Protein AF-R1E4P5-F1 (afdb_monomer)

Sequence (167 aa):
MPSLALLAGLSGSAAAYQNVLGGELERCSGAGMALTGFTRIGKCVDRNDDAGSHHVCIDMKSNVGGNFCEVTGQPNWCGSQMPCDGTPADECPVEHWCVCQWAFASYIERAGGCDKIQKVVCEATNMVALKHYREQAAHSPHIKSALQCLEEKCGLEKAAPSIGAVV

Foldseek 3Di:
DDDDDDPPDPCPPPLQQAFQVGHGADFLADAQAAQEDPVSQRAQGDDPPPPLSLQWKFFQVQAAQDGLCVLLVHPPLSAFWAQHNVGRVDTHGHGMYRGRLLSLLSSQVSSPHLVRYTATPRSRGTSVSLVVLLVCLVPDVSSVRSNVSSCVRVVNDDPDDPPDDDD

Nearest PDB structures (foldseek):
  4ioh-assembly1_A-2  TM=6.367E-01  e=1.268E-05  Thermosynechococcus vestitus BP-1

Secondary structure (DSSP, 8-state):
-------------GGGGBBTTSSB---SS-TTSB--STTSSSS----TT-TT---EEEETT--SS--HHHHHT--SGGGSEEEBSS-TTSEEE--EEEE-HHHHHHHHHHHTSGGGSPPB-GGGSBHHHHHHHHHHTTT-HHHHHHHHHHHHHHTPPPPPP------

InterPro domains:
  IPR018714 Protein of unknown function DUF2237 [PF09996] (18-133)

Radius of gyration: 18.01 Å; Cα contacts (8 Å, |Δi|>4): 343; chains: 1; bounding box: 61×24×62 Å

Organism: Emiliania huxleyi (NCBI:txid2903)

Mean predicted aligned error: 7.62 Å

Solvent-accessible surface area (backbone atoms only — not comparable to full-atom values): 9075 Å² total; per-residue (Å²): 136,81,83,82,76,81,79,78,72,86,74,70,58,68,48,35,53,16,8,62,84,72,46,70,46,34,61,43,26,44,82,79,15,13,48,18,22,86,84,58,75,13,31,15,52,66,53,99,83,49,88,57,43,27,17,37,15,33,34,56,76,49,57,70,45,53,48,66,26,66,56,60,70,46,74,73,60,60,80,32,68,38,45,18,31,96,44,68,93,40,75,13,46,43,40,31,38,37,36,31,48,66,56,52,28,46,29,29,63,63,36,71,32,64,86,19,41,46,46,68,42,46,55,15,14,18,26,56,48,56,51,52,24,65,72,41,28,87,81,29,74,59,37,31,52,37,37,52,36,52,30,62,77,57,73,48,81,76,81,73,81,84,84,79,90,87,128

Structure (mmCIF, N/CA/C/O backbone):
data_AF-R1E4P5-F1
#
_entry.id   AF-R1E4P5-F1
#
loop_
_atom_site.group_PDB
_atom_site.id
_atom_site.type_symbol
_atom_site.label_atom_id
_atom_site.label_alt_id
_atom_site.label_comp_id
_atom_site.label_asym_id
_atom_site.label_entity_id
_atom_site.label_seq_id
_atom_site.pdbx_PDB_ins_code
_atom_site.Cartn_x
_atom_site.Cartn_y
_atom_site.Cartn_z
_atom_site.occupancy
_atom_site.B_iso_or_equiv
_atom_site.auth_seq_id
_atom_site.auth_comp_id
_atom_site.auth_asym_id
_atom_site.auth_atom_id
_atom_site.pdbx_PDB_model_num
ATOM 1 N N . MET A 1 1 ? 43.621 1.151 31.449 1.00 47.69 1 MET A N 1
ATOM 2 C CA . MET A 1 1 ? 42.431 1.904 31.004 1.00 47.69 1 MET A CA 1
ATOM 3 C C . MET A 1 1 ? 42.187 1.565 29.538 1.00 47.69 1 MET A C 1
ATOM 5 O O . MET A 1 1 ? 42.901 2.112 28.708 1.00 47.69 1 MET A O 1
ATOM 9 N N . PRO A 1 2 ? 41.295 0.627 29.182 1.00 47.75 2 PRO A N 1
ATOM 10 C CA . PRO A 1 2 ? 40.852 0.500 27.803 1.00 47.75 2 PRO A CA 1
ATOM 11 C C . PRO A 1 2 ? 39.595 1.353 27.604 1.00 47.75 2 PRO A C 1
ATOM 13 O O . PRO A 1 2 ? 38.614 1.221 28.335 1.00 47.75 2 PRO A O 1
ATOM 16 N N . SER A 1 3 ? 39.674 2.270 26.643 1.00 53.84 3 SER A N 1
ATOM 17 C CA . SER A 1 3 ? 38.567 3.104 26.185 1.00 53.84 3 SER A CA 1
ATOM 18 C C . SER A 1 3 ? 37.409 2.241 25.693 1.00 53.84 3 SER A C 1
ATOM 20 O O . SER A 1 3 ? 37.567 1.443 24.770 1.00 53.84 3 SER A O 1
ATOM 22 N N . LEU A 1 4 ? 36.239 2.439 26.296 1.00 52.78 4 LEU A N 1
ATOM 23 C CA . LEU A 1 4 ? 34.975 1.883 25.835 1.00 52.78 4 LEU A CA 1
ATOM 24 C C . LEU A 1 4 ? 34.491 2.741 24.655 1.00 52.78 4 LEU A C 1
ATOM 26 O O . LEU A 1 4 ? 33.991 3.849 24.844 1.00 52.78 4 LEU A O 1
ATOM 30 N N . ALA A 1 5 ? 34.699 2.262 23.430 1.00 57.44 5 ALA A N 1
ATOM 31 C CA . ALA A 1 5 ? 34.107 2.869 22.245 1.00 57.44 5 ALA A CA 1
ATOM 32 C C . ALA A 1 5 ? 32.602 2.563 22.236 1.00 57.44 5 ALA A C 1
ATOM 34 O O . ALA A 1 5 ? 32.188 1.404 22.177 1.00 57.44 5 ALA A O 1
ATOM 35 N N . LEU A 1 6 ? 31.791 3.616 22.327 1.00 53.47 6 LEU A N 1
ATOM 36 C CA . LEU A 1 6 ? 30.338 3.556 22.245 1.00 53.47 6 LEU A CA 1
ATOM 37 C C . LEU A 1 6 ? 29.946 3.233 20.792 1.00 53.47 6 LEU A C 1
ATOM 39 O O . LEU A 1 6 ? 29.937 4.109 19.928 1.00 53.47 6 LEU A O 1
ATOM 43 N N . LEU A 1 7 ? 29.650 1.965 20.506 1.00 55.25 7 LEU A N 1
ATOM 44 C CA . LEU A 1 7 ? 28.987 1.565 19.266 1.00 55.25 7 LEU A CA 1
ATOM 45 C C . LEU A 1 7 ? 27.523 2.012 19.350 1.00 55.25 7 LEU A C 1
ATOM 47 O O . LEU A 1 7 ? 26.669 1.298 19.872 1.00 55.25 7 LEU A O 1
ATOM 51 N N . ALA A 1 8 ? 27.237 3.217 18.859 1.00 53.41 8 ALA A N 1
ATOM 52 C CA . ALA A 1 8 ? 25.876 3.644 18.568 1.00 53.41 8 ALA A CA 1
ATOM 53 C C . ALA A 1 8 ? 25.336 2.762 17.430 1.00 53.41 8 ALA A C 1
ATOM 55 O O . ALA A 1 8 ? 25.660 2.959 16.259 1.00 53.41 8 ALA A O 1
ATOM 56 N N . GLY A 1 9 ? 24.571 1.732 17.793 1.00 47.81 9 GLY A N 1
ATOM 57 C CA . GLY A 1 9 ? 23.896 0.863 16.840 1.00 47.81 9 GLY A CA 1
ATOM 58 C C . GLY A 1 9 ? 22.921 1.668 15.986 1.00 47.81 9 GLY A C 1
ATOM 59 O O . GLY A 1 9 ? 22.037 2.345 16.512 1.00 47.81 9 GLY A O 1
ATOM 60 N N . LEU A 1 10 ? 23.078 1.571 14.665 1.00 50.44 10 LEU A N 1
ATOM 61 C CA . LEU A 1 10 ? 22.105 2.012 13.669 1.00 50.44 10 LEU A CA 1
ATOM 62 C C . LEU A 1 10 ? 20.811 1.206 13.848 1.00 50.44 10 LEU A C 1
ATOM 64 O O . LEU A 1 10 ? 20.590 0.194 13.190 1.00 50.44 10 LEU A O 1
ATOM 68 N N . SER A 1 11 ? 19.959 1.649 14.768 1.00 48.03 11 SER A N 1
ATOM 69 C CA . SER A 1 11 ? 18.600 1.138 14.926 1.00 48.03 11 SER A CA 1
ATOM 70 C C . SER A 1 11 ? 17.732 1.756 13.835 1.00 48.03 11 SER A C 1
ATOM 72 O O . SER A 1 11 ? 16.950 2.668 14.087 1.00 48.03 11 SER A O 1
ATOM 74 N N . GLY A 1 12 ? 17.898 1.297 12.592 1.00 52.56 12 GLY A N 1
ATOM 75 C CA . GLY A 1 12 ? 16.821 1.439 11.618 1.00 52.56 12 GLY A CA 1
ATOM 76 C C . GLY A 1 12 ? 15.614 0.722 12.211 1.00 52.56 12 GLY A C 1
ATOM 77 O O . GLY A 1 12 ? 15.699 -0.482 12.447 1.00 52.56 12 GLY A O 1
ATOM 78 N N . SER A 1 13 ? 14.558 1.466 12.560 1.00 63.31 13 SER A N 1
ATOM 79 C CA . SER A 1 13 ? 13.375 0.930 13.242 1.00 63.31 13 SER A CA 1
ATOM 80 C C . SER A 1 13 ? 12.947 -0.375 12.583 1.00 63.31 13 SER A C 1
ATOM 82 O O . SER A 1 13 ? 12.566 -0.363 11.417 1.00 63.31 13 SER A O 1
ATOM 84 N N . ALA A 1 14 ? 12.985 -1.492 13.318 1.00 71.38 14 ALA A N 1
ATOM 85 C CA . ALA A 1 14 ? 12.587 -2.811 12.812 1.00 71.38 14 ALA A CA 1
ATOM 86 C C . ALA A 1 14 ? 11.208 -2.778 12.122 1.00 71.38 14 ALA A C 1
ATOM 88 O O . ALA A 1 14 ? 10.977 -3.473 11.140 1.00 71.38 14 ALA A O 1
ATOM 89 N N . ALA A 1 15 ? 10.332 -1.875 12.575 1.00 80.56 15 ALA A N 1
ATOM 90 C CA . ALA A 1 15 ? 9.026 -1.615 11.983 1.00 80.56 15 ALA A CA 1
ATOM 91 C C . ALA A 1 15 ? 9.073 -1.200 10.502 1.00 80.56 15 ALA A C 1
ATOM 93 O O . ALA A 1 15 ? 8.170 -1.571 9.766 1.00 80.56 15 ALA A O 1
ATOM 94 N N . ALA A 1 16 ? 10.113 -0.490 10.053 1.00 87.81 16 ALA A N 1
ATOM 95 C CA . ALA A 1 16 ? 10.212 0.013 8.684 1.00 87.81 16 ALA A CA 1
ATOM 96 C C . ALA A 1 16 ? 10.315 -1.098 7.629 1.00 87.81 16 ALA A C 1
ATOM 98 O O . ALA A 1 16 ? 9.989 -0.869 6.464 1.00 87.81 16 ALA A O 1
ATOM 99 N N . TYR A 1 17 ? 10.730 -2.298 8.044 1.00 93.88 17 TYR A N 1
ATOM 100 C CA . TYR A 1 17 ? 10.859 -3.490 7.204 1.00 93.88 17 TYR A CA 1
ATOM 101 C C . TYR A 1 17 ? 10.056 -4.671 7.753 1.00 93.88 17 TYR A C 1
ATOM 103 O O . TYR A 1 17 ? 10.352 -5.818 7.425 1.00 93.88 17 TYR A O 1
ATOM 111 N N . GLN A 1 18 ? 9.042 -4.403 8.573 1.00 96.44 18 GLN A N 1
ATOM 112 C CA . GLN A 1 18 ? 8.153 -5.424 9.109 1.00 96.44 18 GLN A CA 1
ATOM 113 C C . GLN A 1 18 ? 6.775 -5.282 8.466 1.00 96.44 18 GLN A C 1
ATOM 115 O O . GLN A 1 18 ? 6.263 -4.169 8.337 1.00 96.44 18 GLN A O 1
ATOM 120 N N . ASN A 1 19 ? 6.165 -6.394 8.070 1.00 98.12 19 ASN A N 1
ATOM 121 C CA . ASN A 1 19 ? 4.794 -6.389 7.573 1.00 98.12 19 ASN A CA 1
ATOM 122 C C . ASN A 1 19 ? 3.775 -6.345 8.722 1.00 98.12 19 ASN A C 1
ATOM 124 O O . ASN A 1 19 ? 4.126 -6.574 9.881 1.00 98.12 19 ASN A O 1
ATOM 128 N N . VAL A 1 20 ? 2.505 -6.068 8.421 1.00 97.81 20 VAL A N 1
ATOM 129 C CA . VAL A 1 20 ? 1.435 -5.973 9.436 1.00 97.81 20 VAL A CA 1
ATOM 130 C C . VAL A 1 20 ? 1.157 -7.279 10.186 1.00 97.81 20 VAL A C 1
ATOM 132 O O . VAL A 1 20 ? 0.595 -7.230 11.277 1.00 97.81 20 VAL A O 1
ATOM 135 N N . LEU A 1 21 ? 1.591 -8.424 9.654 1.00 97.06 21 LEU A N 1
ATOM 136 C CA . LEU A 1 21 ? 1.495 -9.739 10.300 1.00 97.06 21 LEU A CA 1
ATOM 137 C C . LEU A 1 21 ? 2.660 -10.004 11.273 1.00 97.06 21 LEU A C 1
ATOM 139 O O . LEU A 1 21 ? 2.668 -11.011 11.973 1.00 97.06 21 LEU A O 1
ATOM 143 N N . GLY A 1 22 ? 3.650 -9.109 11.333 1.00 95.44 22 GLY A N 1
ATOM 144 C CA . GLY A 1 22 ? 4.812 -9.228 12.214 1.00 95.44 22 GLY A CA 1
ATOM 145 C C . GLY A 1 22 ? 6.043 -9.887 11.587 1.00 95.44 22 GLY A C 1
ATOM 146 O O . GLY A 1 22 ? 7.075 -9.955 12.250 1.00 95.44 22 GLY A O 1
ATOM 147 N N . GLY A 1 23 ? 5.957 -10.339 10.333 1.00 95.69 23 GLY A N 1
ATOM 148 C CA . GLY A 1 23 ? 7.069 -10.939 9.588 1.00 95.69 23 GLY A CA 1
ATOM 149 C C . GLY A 1 23 ? 7.913 -9.921 8.816 1.00 95.69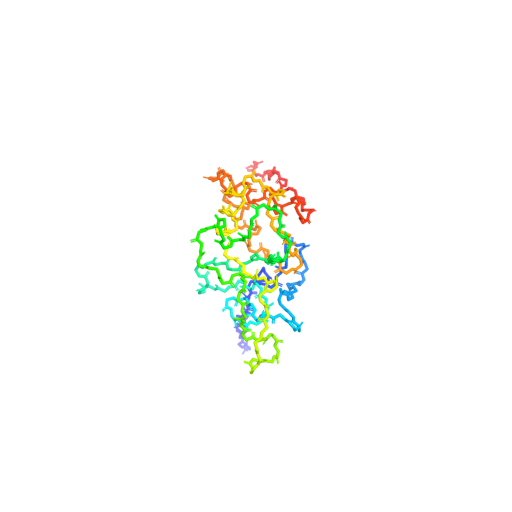 23 GLY A C 1
ATOM 150 O O . GLY A 1 23 ? 7.679 -8.713 8.890 1.00 95.69 23 GLY A O 1
ATOM 151 N N . GLU A 1 24 ? 8.890 -10.409 8.044 1.00 97.12 24 GLU A N 1
ATOM 152 C CA . GLU A 1 24 ? 9.657 -9.566 7.117 1.00 97.12 24 GLU A CA 1
ATOM 153 C C . GLU A 1 24 ? 8.724 -8.910 6.088 1.00 97.12 24 GLU A C 1
ATOM 155 O O . GLU A 1 24 ? 7.814 -9.546 5.559 1.00 97.12 24 GLU A O 1
ATOM 160 N N . LEU A 1 25 ? 8.954 -7.632 5.785 1.00 98.19 25 LEU A N 1
ATOM 161 C CA . LEU A 1 25 ? 8.244 -6.933 4.722 1.00 98.19 25 LEU A CA 1
ATOM 162 C C . LEU A 1 25 ? 8.592 -7.534 3.358 1.00 98.19 25 LEU A C 1
ATOM 164 O O . LEU A 1 25 ? 9.705 -7.349 2.847 1.00 98.19 25 LEU A O 1
ATOM 168 N N . GLU A 1 26 ? 7.621 -8.217 2.761 1.00 98.31 26 GLU A N 1
ATOM 169 C CA . GLU A 1 26 ? 7.741 -8.796 1.431 1.00 98.31 26 GLU A CA 1
ATOM 170 C C . GLU A 1 26 ? 7.725 -7.719 0.341 1.00 98.31 26 GLU A C 1
ATOM 172 O O . GLU A 1 26 ? 7.503 -6.524 0.577 1.00 98.31 26 GLU A O 1
ATOM 177 N N . ARG A 1 27 ? 8.019 -8.142 -0.889 1.00 98.00 27 ARG A N 1
ATOM 178 C CA . ARG A 1 27 ? 7.910 -7.268 -2.053 1.00 98.00 27 ARG A CA 1
ATOM 179 C C . ARG A 1 27 ? 6.443 -7.068 -2.415 1.00 98.00 27 ARG A C 1
ATOM 181 O O . ARG A 1 27 ? 5.676 -8.020 -2.464 1.00 98.00 27 ARG A O 1
ATOM 188 N N . CYS A 1 28 ? 6.085 -5.825 -2.705 1.00 98.44 28 CYS A N 1
ATOM 189 C CA . CYS A 1 28 ? 4.791 -5.469 -3.266 1.00 98.44 28 CYS A CA 1
ATOM 190 C C . CYS A 1 28 ? 4.781 -5.691 -4.787 1.00 98.44 28 CYS A C 1
ATOM 192 O O . CYS A 1 28 ? 3.843 -6.299 -5.290 1.00 98.44 28 CYS A O 1
ATOM 194 N N . SER A 1 29 ? 5.838 -5.281 -5.505 1.00 98.31 29 SER A N 1
ATOM 195 C CA . SER A 1 29 ? 6.023 -5.582 -6.936 1.00 98.31 29 SER A CA 1
ATOM 196 C C . SER A 1 29 ? 7.047 -6.700 -7.171 1.00 98.31 29 SER A C 1
ATOM 198 O O . SER A 1 29 ? 7.944 -6.934 -6.356 1.00 98.31 29 SER A O 1
ATOM 200 N N . GLY A 1 30 ? 6.923 -7.393 -8.302 1.00 95.94 30 GLY A N 1
ATOM 201 C CA . GLY A 1 30 ? 7.858 -8.427 -8.740 1.00 95.94 30 GLY A CA 1
ATOM 202 C C . GLY A 1 30 ? 7.957 -8.499 -10.262 1.00 95.94 30 GLY A C 1
ATOM 203 O O . GLY A 1 30 ? 7.484 -7.608 -10.964 1.00 95.94 30 GLY A O 1
ATOM 204 N N . ALA A 1 31 ? 8.569 -9.569 -10.774 1.00 95.00 31 ALA A N 1
ATOM 205 C CA . ALA A 1 31 ? 8.764 -9.759 -12.211 1.00 95.00 31 ALA A CA 1
ATOM 206 C C . ALA A 1 31 ? 7.444 -9.612 -12.992 1.00 95.00 31 ALA A C 1
ATOM 208 O O . ALA A 1 31 ? 6.428 -10.205 -12.630 1.00 95.00 31 ALA A O 1
ATOM 209 N N . GLY A 1 32 ? 7.477 -8.822 -14.068 1.00 95.88 32 GLY A N 1
ATOM 210 C CA . GLY A 1 32 ? 6.306 -8.524 -14.899 1.00 95.88 32 GLY A CA 1
ATOM 211 C C . GLY A 1 32 ? 5.405 -7.400 -14.373 1.00 95.88 32 GLY A C 1
ATOM 212 O O . GLY A 1 32 ? 4.432 -7.059 -15.039 1.00 95.88 32 GLY A O 1
ATOM 213 N N . MET A 1 33 ? 5.725 -6.797 -13.224 1.00 97.88 33 MET A N 1
ATOM 214 C CA . MET A 1 33 ? 4.998 -5.659 -12.655 1.00 97.88 33 MET A CA 1
ATOM 215 C C . MET A 1 33 ? 5.843 -4.385 -12.713 1.00 97.88 33 MET A C 1
ATOM 217 O O . MET A 1 33 ? 7.072 -4.431 -12.653 1.00 97.88 33 MET A O 1
ATOM 221 N N . ALA A 1 34 ? 5.179 -3.235 -12.777 1.00 98.00 34 ALA A N 1
ATOM 222 C CA . ALA A 1 34 ? 5.809 -1.940 -12.554 1.00 98.00 34 ALA A CA 1
ATOM 223 C C . ALA A 1 34 ? 6.494 -1.871 -11.174 1.00 98.00 34 ALA A C 1
ATOM 225 O O . ALA A 1 34 ? 5.924 -2.284 -10.160 1.00 98.00 34 ALA A O 1
ATOM 226 N N . LEU A 1 35 ? 7.696 -1.294 -11.124 1.00 97.94 35 LEU A N 1
ATOM 227 C CA . LEU A 1 35 ? 8.472 -1.123 -9.897 1.00 97.94 35 LEU A CA 1
ATOM 228 C C . LEU A 1 35 ? 7.813 -0.110 -8.950 1.00 97.94 35 LEU A C 1
ATOM 230 O O . LEU A 1 35 ? 7.757 1.089 -9.233 1.00 97.94 35 LEU A O 1
ATOM 234 N N . THR A 1 36 ? 7.364 -0.588 -7.788 1.00 97.69 36 THR A N 1
ATOM 235 C CA . THR A 1 36 ? 6.650 0.234 -6.799 1.00 97.69 36 THR A CA 1
ATOM 236 C C . THR A 1 36 ? 7.521 0.671 -5.608 1.00 97.69 36 THR A C 1
ATOM 238 O O . THR A 1 36 ? 8.730 0.427 -5.552 1.00 97.69 36 THR A O 1
ATOM 241 N N . GLY A 1 37 ? 6.885 1.326 -4.631 1.00 94.94 37 GLY A N 1
ATOM 242 C CA . GLY A 1 37 ? 7.483 1.827 -3.394 1.00 94.94 37 GLY A CA 1
ATOM 243 C C . GLY A 1 37 ? 8.107 3.207 -3.569 1.00 94.94 37 GLY A C 1
ATOM 244 O O . GLY A 1 37 ? 8.644 3.521 -4.633 1.00 94.94 37 GLY A O 1
ATOM 245 N N . PHE A 1 38 ? 8.054 4.038 -2.526 1.00 93.75 38 PHE A N 1
ATOM 246 C CA . PHE A 1 38 ? 8.620 5.394 -2.545 1.00 93.75 38 PHE A CA 1
ATOM 247 C C . PHE A 1 38 ? 10.103 5.396 -2.954 1.00 93.75 38 PHE A C 1
ATOM 249 O O . PHE A 1 38 ? 10.514 6.150 -3.829 1.00 93.75 38 PHE A O 1
ATOM 256 N N . THR A 1 39 ? 10.880 4.452 -2.418 1.00 93.56 39 THR A N 1
ATOM 257 C CA . THR A 1 39 ? 12.307 4.268 -2.729 1.00 93.56 39 THR A CA 1
ATOM 258 C C . THR A 1 39 ? 12.580 3.488 -4.017 1.00 93.56 39 THR A C 1
ATOM 260 O O . THR A 1 39 ? 13.740 3.248 -4.338 1.00 93.56 39 THR A O 1
ATOM 263 N N . ARG A 1 40 ? 11.535 3.059 -4.742 1.00 94.94 40 ARG A N 1
ATOM 264 C CA . ARG A 1 40 ? 11.629 2.237 -5.963 1.00 94.94 40 ARG A CA 1
ATOM 265 C C . ARG A 1 40 ? 12.487 0.981 -5.782 1.00 94.94 40 ARG A C 1
ATOM 267 O O . ARG A 1 40 ? 13.301 0.634 -6.626 1.00 94.94 40 ARG A O 1
ATOM 274 N N . ILE A 1 41 ? 12.281 0.275 -4.670 1.00 95.31 41 ILE A N 1
ATOM 275 C CA . ILE A 1 41 ? 12.902 -1.039 -4.405 1.00 95.31 41 ILE A CA 1
ATOM 276 C C . ILE A 1 41 ? 11.889 -2.191 -4.430 1.00 95.31 41 ILE A C 1
ATOM 278 O O . ILE A 1 41 ? 12.231 -3.314 -4.057 1.00 95.31 41 ILE A O 1
ATOM 282 N N . GLY A 1 42 ? 10.639 -1.903 -4.808 1.00 97.12 42 GLY A N 1
ATOM 283 C CA . GLY A 1 42 ? 9.533 -2.859 -4.857 1.00 97.12 42 GLY A CA 1
ATOM 284 C C . GLY A 1 42 ? 8.943 -3.236 -3.497 1.00 97.12 42 GLY A C 1
ATOM 285 O O . GLY A 1 42 ? 8.157 -4.172 -3.423 1.00 97.12 42 GLY A O 1
ATOM 286 N N . LYS A 1 43 ? 9.293 -2.528 -2.415 1.00 98.00 43 LYS A N 1
ATOM 287 C CA . LYS A 1 43 ? 8.746 -2.724 -1.058 1.00 98.00 43 LYS A CA 1
ATOM 288 C C . LYS A 1 43 ? 8.112 -1.429 -0.539 1.00 98.00 43 LYS A C 1
ATOM 290 O O . LYS A 1 43 ? 8.626 -0.343 -0.813 1.00 98.00 43 LYS A O 1
ATOM 295 N N . CYS A 1 44 ? 7.055 -1.545 0.265 1.00 97.50 44 CYS A N 1
ATOM 296 C CA . CYS A 1 44 ? 6.375 -0.412 0.906 1.00 97.50 44 CYS A CA 1
ATOM 297 C C . CYS A 1 44 ? 7.095 0.006 2.199 1.00 97.50 44 CYS A C 1
ATOM 299 O O . CYS A 1 44 ? 6.529 -0.042 3.287 1.00 97.50 44 CYS A O 1
ATOM 301 N N . VAL A 1 45 ? 8.395 0.293 2.107 1.00 95.06 45 VAL A N 1
ATOM 302 C CA . VAL A 1 45 ? 9.240 0.598 3.274 1.00 95.06 45 VAL A CA 1
ATOM 303 C C . VAL A 1 45 ? 8.939 1.978 3.842 1.00 95.06 45 VAL A C 1
ATOM 305 O O . VAL A 1 45 ? 8.717 2.917 3.084 1.00 95.06 45 VAL A O 1
ATOM 308 N N . ASP A 1 46 ? 9.015 2.097 5.163 1.00 89.94 46 ASP A N 1
ATOM 309 C CA . ASP A 1 46 ? 8.962 3.391 5.842 1.00 89.94 46 ASP A CA 1
ATOM 310 C C . ASP A 1 46 ? 10.321 4.095 5.759 1.00 89.94 46 ASP A C 1
ATOM 312 O O . ASP A 1 46 ? 11.382 3.503 6.005 1.00 89.94 46 ASP A O 1
ATOM 316 N N . ARG A 1 47 ? 10.289 5.367 5.366 1.00 85.44 47 ARG A N 1
ATOM 317 C CA . ARG A 1 47 ? 11.446 6.262 5.290 1.00 85.44 47 ARG A CA 1
ATOM 318 C C . ARG A 1 47 ? 11.003 7.667 5.685 1.00 85.44 47 ARG A C 1
ATOM 320 O O . ARG A 1 47 ? 9.953 8.127 5.256 1.00 85.44 47 ARG A O 1
ATOM 327 N N . ASN A 1 48 ? 11.833 8.362 6.468 1.00 73.50 48 ASN A N 1
ATOM 328 C CA . ASN A 1 48 ? 11.496 9.672 7.044 1.00 73.50 48 ASN A CA 1
ATOM 329 C C . ASN A 1 48 ? 11.164 10.773 6.015 1.00 73.50 48 ASN A C 1
ATOM 331 O O . ASN A 1 48 ? 10.594 11.791 6.393 1.00 73.50 48 ASN A O 1
ATOM 335 N N . ASP A 1 49 ? 11.551 10.613 4.751 1.00 78.50 49 ASP A N 1
ATOM 336 C CA . ASP A 1 49 ? 11.275 11.543 3.653 1.00 78.50 49 ASP A CA 1
ATOM 337 C C . ASP A 1 49 ? 10.011 11.192 2.848 1.00 78.50 49 ASP A C 1
ATOM 339 O O . ASP A 1 49 ? 9.595 11.973 1.988 1.00 78.50 49 ASP A O 1
ATOM 343 N N . ASP A 1 50 ? 9.346 10.076 3.157 1.00 77.31 50 ASP A N 1
ATOM 344 C CA . ASP A 1 50 ? 8.061 9.724 2.565 1.00 77.31 50 ASP A CA 1
ATOM 345 C C . ASP A 1 50 ? 6.902 10.406 3.307 1.00 77.31 50 ASP A C 1
ATOM 347 O O . ASP A 1 50 ? 6.172 9.801 4.097 1.00 77.31 50 ASP A O 1
ATOM 351 N N . ALA A 1 51 ? 6.695 11.690 3.003 1.00 72.88 51 ALA A N 1
ATOM 352 C CA . ALA A 1 51 ? 5.569 12.467 3.527 1.00 72.88 51 ALA A CA 1
ATOM 353 C C . ALA A 1 51 ? 4.196 11.851 3.189 1.00 72.88 51 ALA A C 1
ATOM 355 O O . ALA A 1 51 ? 3.210 12.163 3.853 1.00 72.88 51 ALA A O 1
ATOM 356 N N . GLY A 1 52 ? 4.126 11.002 2.154 1.00 73.44 52 GLY A N 1
ATOM 357 C CA . GLY A 1 52 ? 2.928 10.272 1.744 1.00 73.44 52 GLY A CA 1
ATOM 358 C C . GLY A 1 52 ? 2.751 8.925 2.445 1.00 73.44 52 GLY A C 1
ATOM 359 O O . GLY A 1 52 ? 1.649 8.382 2.396 1.00 73.44 52 GLY A O 1
ATOM 360 N N . SER A 1 53 ? 3.775 8.421 3.145 1.00 90.31 53 SER A N 1
ATOM 361 C CA . SER A 1 53 ? 3.747 7.147 3.871 1.00 90.31 53 SER A CA 1
ATOM 362 C C . SER A 1 53 ? 3.118 6.042 3.016 1.00 90.31 53 SER A C 1
ATOM 364 O O . SER A 1 53 ? 2.017 5.549 3.299 1.00 90.31 53 SER A O 1
ATOM 366 N N . HIS A 1 54 ? 3.784 5.711 1.905 1.00 93.94 54 HIS A N 1
ATOM 367 C CA . HIS A 1 54 ? 3.383 4.716 0.910 1.00 93.94 54 HIS A CA 1
ATOM 368 C C . HIS A 1 54 ? 3.561 3.298 1.464 1.00 93.94 54 HIS A C 1
ATOM 370 O O . HIS A 1 54 ? 4.373 2.504 0.993 1.00 93.94 54 HIS A O 1
ATOM 376 N N . HIS A 1 55 ? 2.810 3.006 2.517 1.00 96.94 55 HIS A N 1
ATOM 377 C CA . HIS A 1 55 ? 2.986 1.857 3.394 1.00 96.94 55 HIS A CA 1
ATOM 378 C C . HIS A 1 55 ? 1.998 0.726 3.112 1.00 96.94 55 HIS A C 1
ATOM 380 O O . HIS A 1 55 ? 2.189 -0.375 3.621 1.00 96.94 55 HIS A O 1
ATOM 386 N N . VAL A 1 56 ? 0.951 0.969 2.318 1.00 97.94 56 VAL A N 1
ATOM 387 C CA . VAL A 1 56 ? -0.108 -0.016 2.061 1.00 97.94 56 VAL A CA 1
ATOM 388 C C . VAL A 1 56 ? 0.052 -0.599 0.664 1.00 97.94 56 VAL A C 1
ATOM 390 O O . VAL A 1 56 ? -0.027 0.139 -0.313 1.00 97.94 56 VAL A O 1
ATOM 393 N N . CYS A 1 57 ? 0.266 -1.912 0.559 1.00 98.50 57 CYS A N 1
ATOM 394 C CA . CYS A 1 57 ? 0.328 -2.598 -0.731 1.00 98.50 57 CYS A CA 1
ATOM 395 C C . CYS A 1 57 ? -1.071 -3.067 -1.139 1.00 98.50 57 CYS A C 1
ATOM 397 O O . CYS A 1 57 ? -1.701 -3.842 -0.413 1.00 98.50 57 CYS A O 1
ATOM 399 N N . ILE A 1 58 ? -1.548 -2.628 -2.303 1.00 97.25 58 ILE A N 1
ATOM 400 C CA . ILE A 1 58 ? -2.838 -3.056 -2.860 1.00 97.25 58 ILE A CA 1
ATOM 401 C C . ILE A 1 58 ? -2.672 -3.696 -4.236 1.00 97.25 58 ILE A C 1
ATOM 403 O O . ILE A 1 58 ? -1.817 -3.284 -5.020 1.00 97.25 58 ILE A O 1
ATOM 407 N N . ASP A 1 59 ? -3.529 -4.669 -4.534 1.00 96.38 59 ASP A N 1
ATOM 408 C CA . ASP A 1 59 ? -3.652 -5.295 -5.851 1.00 96.38 59 ASP A CA 1
ATOM 409 C C . ASP A 1 59 ? -4.591 -4.458 -6.736 1.00 96.38 59 ASP A C 1
ATOM 411 O O . ASP A 1 59 ? -5.804 -4.405 -6.524 1.00 96.38 59 ASP A O 1
ATOM 415 N N . MET A 1 60 ? -4.034 -3.785 -7.739 1.00 93.19 60 MET A N 1
ATOM 416 C CA . MET A 1 60 ? -4.735 -2.914 -8.689 1.00 93.19 60 MET A CA 1
ATOM 417 C C . MET A 1 60 ? -5.740 -3.637 -9.576 1.00 93.19 60 MET A C 1
ATOM 419 O O . MET A 1 60 ? -6.713 -3.020 -10.012 1.00 93.19 60 MET A O 1
ATOM 423 N N . LYS A 1 61 ? -5.575 -4.943 -9.794 1.00 88.00 61 LYS A N 1
ATOM 424 C CA . LYS A 1 61 ? -6.497 -5.733 -10.617 1.00 88.00 61 LYS A CA 1
ATOM 425 C C . LYS A 1 61 ? -7.732 -6.192 -9.849 1.00 88.00 61 LYS A C 1
ATOM 427 O O . LYS A 1 61 ? -8.763 -6.453 -10.464 1.00 88.00 61 LYS A O 1
ATOM 432 N N . SER A 1 62 ? -7.661 -6.261 -8.523 1.00 85.56 62 SER A N 1
ATOM 433 C CA . SER A 1 62 ? -8.733 -6.771 -7.651 1.00 85.56 62 SER A CA 1
ATOM 434 C C . SER A 1 62 ? -9.914 -5.798 -7.441 1.00 85.56 62 SER A C 1
ATOM 436 O O . SER A 1 62 ? -10.415 -5.617 -6.333 1.00 85.56 62 SER A O 1
ATOM 438 N N . ASN A 1 63 ? -10.365 -5.142 -8.509 1.00 75.62 63 ASN A N 1
ATOM 439 C CA . ASN A 1 63 ? -11.363 -4.080 -8.460 1.00 75.62 63 ASN A CA 1
ATOM 440 C C . ASN A 1 63 ? -12.799 -4.617 -8.270 1.00 75.62 63 ASN A C 1
ATOM 442 O O . ASN A 1 63 ? -13.300 -5.358 -9.114 1.00 75.62 63 ASN A O 1
ATOM 446 N N . VAL A 1 64 ? -13.472 -4.193 -7.192 1.00 73.94 64 VAL A N 1
ATOM 447 C CA . VAL A 1 64 ? -14.883 -4.528 -6.902 1.00 73.94 64 VAL A CA 1
ATOM 448 C C . VAL A 1 64 ? -15.790 -3.287 -6.897 1.00 73.94 64 VAL A C 1
ATOM 450 O O . VAL A 1 64 ? -16.909 -3.358 -7.400 1.00 73.94 64 VAL A O 1
ATOM 453 N N . GLY A 1 65 ? -15.338 -2.153 -6.347 1.00 69.94 65 GLY A N 1
ATOM 454 C CA . GLY A 1 65 ? -16.132 -0.924 -6.179 1.00 69.94 65 GLY A CA 1
ATOM 455 C C . GLY A 1 65 ? -15.584 0.316 -6.891 1.00 69.94 65 GLY A C 1
ATOM 456 O O . GLY A 1 65 ? -15.978 1.427 -6.552 1.00 69.94 65 GLY A O 1
ATOM 457 N N . GLY A 1 66 ? -14.677 0.142 -7.852 1.00 81.06 66 GLY A N 1
ATOM 458 C CA . GLY A 1 66 ? -13.949 1.219 -8.527 1.00 81.06 66 GLY A CA 1
ATOM 459 C C . GLY A 1 66 ? -12.455 1.162 -8.209 1.00 81.06 66 GLY A C 1
ATOM 460 O O . GLY A 1 66 ? -12.056 0.803 -7.095 1.00 81.06 66 GLY A O 1
ATOM 461 N N . ASN A 1 67 ? -11.614 1.489 -9.196 1.00 88.81 67 ASN A N 1
ATOM 462 C CA . ASN A 1 67 ? -10.168 1.449 -8.992 1.00 88.81 67 ASN A CA 1
ATOM 463 C C . ASN A 1 67 ? -9.718 2.606 -8.082 1.00 88.81 67 ASN A C 1
ATOM 465 O O . ASN A 1 67 ? -10.375 3.645 -7.983 1.00 88.81 67 ASN A O 1
ATOM 469 N N . PHE A 1 68 ? -8.585 2.426 -7.413 1.00 95.19 68 PHE A N 1
ATOM 470 C CA . PHE A 1 68 ? -8.051 3.365 -6.434 1.00 95.19 68 PHE A CA 1
ATOM 471 C C . PHE A 1 68 ? -7.949 4.795 -6.975 1.00 95.19 68 PHE A C 1
ATOM 473 O O . PHE A 1 68 ? -8.358 5.737 -6.295 1.00 95.19 68 PHE A O 1
ATOM 480 N N . CYS A 1 69 ? -7.437 4.970 -8.196 1.00 95.31 69 CYS A N 1
ATOM 481 C CA . CYS A 1 69 ? -7.237 6.287 -8.795 1.00 95.31 69 CYS A CA 1
ATOM 482 C C . CYS A 1 69 ? -8.562 7.020 -9.009 1.00 95.31 69 CYS A C 1
ATOM 484 O O . CYS A 1 69 ? -8.696 8.166 -8.592 1.00 95.31 69 CYS A O 1
ATOM 486 N N . GLU A 1 70 ? -9.550 6.349 -9.598 1.00 93.94 70 GLU A N 1
ATOM 487 C CA . GLU A 1 70 ? -10.877 6.905 -9.852 1.00 93.94 70 GLU A CA 1
ATOM 488 C C . GLU A 1 70 ? -11.563 7.306 -8.545 1.00 93.94 70 GLU A C 1
ATOM 490 O O . GLU A 1 70 ? -11.973 8.455 -8.378 1.00 93.94 70 GLU A O 1
ATOM 495 N N . VAL A 1 71 ? -11.615 6.388 -7.577 1.00 94.69 71 VAL A N 1
ATOM 496 C CA . VAL A 1 71 ? -12.327 6.618 -6.315 1.00 94.69 71 VAL A CA 1
ATOM 497 C C . VAL A 1 71 ? -11.660 7.714 -5.481 1.00 94.69 71 VAL A C 1
ATOM 499 O O . VAL A 1 71 ? -12.340 8.510 -4.831 1.00 94.69 71 VAL A O 1
ATOM 502 N N . THR A 1 72 ? -10.330 7.815 -5.513 1.00 94.81 72 THR A N 1
ATOM 503 C CA . THR A 1 72 ? -9.598 8.880 -4.807 1.00 94.81 72 THR A CA 1
ATOM 504 C C . THR A 1 72 ? -9.486 10.187 -5.602 1.00 94.81 72 THR A C 1
ATOM 506 O O . THR A 1 72 ? -9.025 11.184 -5.047 1.00 94.81 72 THR A O 1
ATOM 509 N N . GLY A 1 73 ? -9.941 10.228 -6.860 1.00 94.44 73 GLY A N 1
ATOM 510 C CA . GLY A 1 73 ? -9.868 11.408 -7.729 1.00 94.44 73 GLY A CA 1
ATOM 511 C C . GLY A 1 73 ? -8.460 11.731 -8.243 1.00 94.44 73 GLY A C 1
ATOM 512 O O . GLY A 1 73 ? -8.177 12.878 -8.586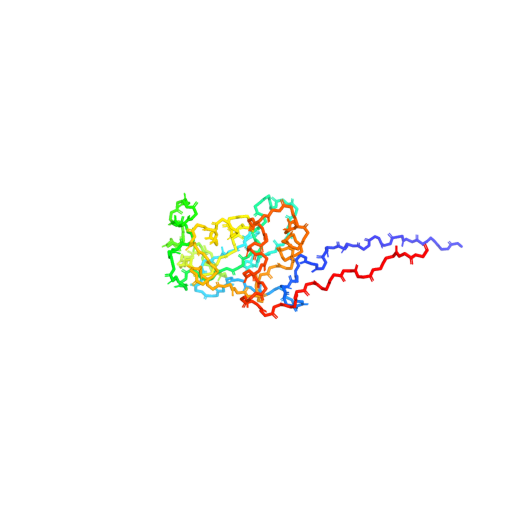 1.00 94.44 73 GLY A O 1
ATOM 513 N N . GLN A 1 74 ? -7.562 10.747 -8.269 1.00 92.81 74 GLN A N 1
ATOM 514 C CA . GLN A 1 74 ? -6.213 10.890 -8.811 1.00 92.81 74 GLN A CA 1
ATOM 515 C C . GLN A 1 74 ? -6.202 10.707 -10.338 1.00 92.81 74 GLN A C 1
ATOM 517 O O . GLN A 1 74 ? -7.083 10.041 -10.889 1.00 92.81 74 GLN A O 1
ATOM 522 N N . PRO A 1 75 ? -5.182 11.234 -11.047 1.00 93.94 75 PRO A N 1
ATOM 523 C CA . PRO A 1 75 ? -4.938 10.858 -12.436 1.00 93.94 75 PRO A CA 1
ATOM 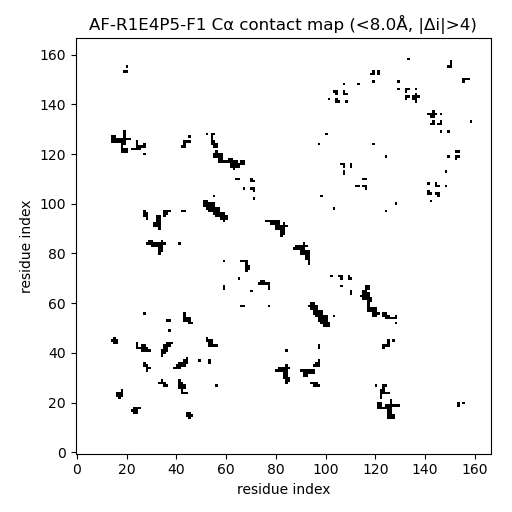524 C C . PRO A 1 75 ? -4.853 9.335 -12.578 1.00 93.94 75 PRO A C 1
ATOM 526 O O . PRO A 1 75 ? -4.358 8.658 -11.679 1.00 93.94 75 PRO A O 1
ATOM 529 N N . ASN A 1 76 ? -5.303 8.787 -13.708 1.00 92.19 76 ASN A N 1
ATOM 530 C CA . ASN A 1 76 ? -5.378 7.339 -13.916 1.00 92.19 76 ASN A CA 1
ATOM 531 C C . ASN A 1 76 ? -4.007 6.688 -14.206 1.00 92.19 76 ASN A C 1
ATOM 533 O O . ASN A 1 76 ? -3.794 6.096 -15.261 1.00 92.19 76 ASN A O 1
ATOM 537 N N . TRP A 1 77 ? -3.071 6.786 -13.264 1.00 93.94 77 TRP A N 1
ATOM 538 C CA . TRP A 1 77 ? -1.805 6.048 -13.293 1.00 93.94 77 TRP A CA 1
ATOM 539 C C . TRP A 1 77 ? -1.986 4.575 -12.891 1.00 93.94 77 TRP A C 1
ATOM 541 O O . TRP A 1 77 ? -1.148 3.743 -13.210 1.00 93.94 77 TRP A O 1
ATOM 551 N N . CYS A 1 78 ? -3.104 4.222 -12.247 1.00 93.25 78 CYS A N 1
ATOM 552 C CA . CYS A 1 78 ? -3.419 2.849 -11.840 1.00 93.25 78 CYS A CA 1
ATOM 553 C C . CYS A 1 78 ? -3.496 1.870 -13.023 1.00 93.25 78 CYS A C 1
ATOM 555 O O . CYS A 1 78 ? -3.306 0.676 -12.831 1.00 93.25 78 CYS A O 1
ATOM 557 N N . GLY A 1 79 ? -3.798 2.364 -14.230 1.00 92.44 79 GLY A N 1
ATOM 558 C CA . GLY A 1 79 ? -3.850 1.568 -15.459 1.00 92.44 79 GLY A CA 1
ATOM 559 C C . GLY A 1 79 ? -2.690 1.814 -16.425 1.00 92.44 79 GLY A C 1
ATOM 560 O O . GLY A 1 79 ? -2.774 1.377 -17.571 1.00 92.44 79 GLY A O 1
ATOM 561 N N . SER A 1 80 ? -1.651 2.555 -16.023 1.00 94.81 80 SER A N 1
ATOM 562 C CA . SER A 1 80 ? -0.517 2.847 -16.901 1.00 94.81 80 SER A CA 1
ATOM 563 C C . SER A 1 80 ? 0.526 1.728 -16.884 1.00 94.81 80 SER A C 1
ATOM 565 O O . SER A 1 80 ? 0.471 0.794 -16.079 1.00 94.81 80 SER A O 1
ATOM 567 N N . GLN A 1 81 ? 1.499 1.844 -17.784 1.00 97.25 81 GLN A N 1
ATOM 568 C CA . GLN A 1 81 ? 2.759 1.117 -17.681 1.00 97.25 81 GLN A CA 1
ATOM 569 C C . GLN A 1 81 ? 3.824 2.025 -17.059 1.00 97.25 81 GLN A C 1
ATOM 571 O O . GLN A 1 81 ? 3.706 3.253 -17.137 1.00 97.25 81 GLN A O 1
ATOM 576 N N . MET A 1 82 ? 4.768 1.418 -16.344 1.00 96.94 82 MET A N 1
ATOM 577 C CA . MET A 1 82 ? 5.934 2.078 -15.747 1.00 96.94 82 MET A CA 1
ATOM 578 C C . MET A 1 82 ? 7.139 1.119 -15.800 1.00 96.94 82 MET A C 1
ATOM 580 O O . MET A 1 82 ? 6.929 -0.084 -16.000 1.00 96.94 82 MET A O 1
ATOM 584 N N . PRO A 1 83 ? 8.378 1.586 -15.538 1.00 97.75 83 PRO A N 1
ATOM 585 C CA . PRO A 1 83 ? 9.561 0.733 -15.559 1.00 97.75 83 PRO A CA 1
ATOM 586 C C . PRO A 1 83 ? 9.387 -0.559 -14.757 1.00 97.75 83 PRO A C 1
ATOM 588 O O . PRO A 1 83 ? 8.961 -0.533 -13.596 1.00 97.75 83 PRO A O 1
ATOM 591 N N . CYS A 1 84 ? 9.709 -1.686 -15.386 1.00 97.94 84 CYS A N 1
ATOM 592 C CA . CYS A 1 84 ? 9.553 -3.007 -14.792 1.00 97.94 84 CYS A CA 1
ATOM 593 C C . CYS A 1 84 ? 10.442 -3.203 -13.560 1.00 97.94 84 CYS A C 1
ATOM 595 O O . CYS A 1 84 ? 11.595 -2.763 -13.502 1.00 97.94 84 CYS A O 1
ATOM 597 N N . ASP A 1 85 ? 9.929 -3.949 -12.585 1.00 97.19 85 ASP A N 1
ATOM 598 C CA . ASP A 1 85 ? 10.704 -4.401 -11.438 1.00 97.19 85 ASP A CA 1
ATOM 599 C C . ASP A 1 85 ? 11.768 -5.428 -11.866 1.00 97.19 85 ASP A C 1
ATOM 601 O O . ASP A 1 85 ? 11.456 -6.514 -12.356 1.00 97.19 85 ASP A O 1
ATOM 605 N N . GLY A 1 86 ? 13.042 -5.064 -11.698 1.00 93.88 86 GLY A N 1
ATOM 606 C CA . GLY A 1 86 ? 14.201 -5.873 -12.085 1.00 93.88 86 GLY A CA 1
ATOM 607 C C . GLY A 1 86 ? 14.702 -5.648 -13.518 1.00 9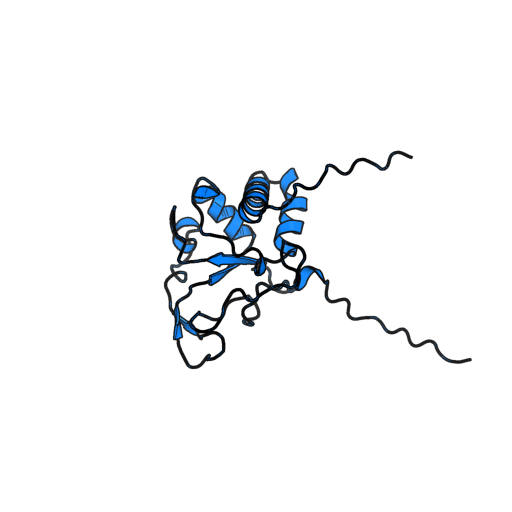3.88 86 GLY A C 1
ATOM 608 O O . GLY A 1 86 ? 15.867 -5.936 -13.788 1.00 93.88 86 GLY A O 1
ATOM 609 N N . THR A 1 87 ? 13.886 -5.076 -14.410 1.00 92.94 87 THR A N 1
ATOM 610 C CA . THR A 1 87 ? 14.250 -4.767 -15.808 1.00 92.94 87 THR A CA 1
ATOM 611 C C . THR A 1 87 ? 13.826 -3.344 -16.201 1.00 92.94 87 THR A C 1
ATOM 613 O O . THR A 1 87 ? 12.960 -3.159 -17.047 1.00 92.94 87 THR A O 1
ATOM 616 N N . PRO A 1 88 ? 14.451 -2.292 -15.641 1.00 88.06 88 PRO A N 1
ATOM 617 C CA . PRO A 1 88 ? 13.984 -0.905 -15.788 1.00 88.06 88 PRO A CA 1
ATOM 618 C C . PRO A 1 88 ? 14.065 -0.330 -17.216 1.00 88.06 88 PRO A C 1
ATOM 620 O O . PRO A 1 88 ? 13.649 0.804 -17.429 1.00 88.06 88 PRO A O 1
ATOM 623 N N . ALA A 1 89 ? 14.635 -1.069 -18.174 1.00 93.00 89 ALA A N 1
ATOM 624 C CA . ALA A 1 89 ? 14.616 -0.718 -19.594 1.00 93.00 89 ALA A CA 1
ATOM 625 C C . ALA A 1 89 ? 13.285 -1.076 -20.286 1.00 93.00 89 ALA A C 1
ATOM 627 O O . ALA A 1 89 ? 13.022 -0.570 -21.375 1.00 93.00 89 ALA A O 1
ATOM 628 N N . ASP A 1 90 ? 12.471 -1.927 -19.656 1.00 96.25 90 ASP A N 1
ATOM 629 C CA . ASP A 1 90 ? 11.162 -2.358 -20.136 1.00 96.25 90 ASP A CA 1
ATOM 630 C C . ASP A 1 90 ? 10.037 -1.663 -19.356 1.00 96.25 90 ASP A C 1
ATOM 632 O O . ASP A 1 90 ? 10.216 -1.231 -18.215 1.00 96.25 90 ASP A O 1
ATOM 636 N N . GLU A 1 91 ? 8.850 -1.617 -19.958 1.00 97.94 91 GLU A N 1
ATOM 637 C CA . GLU A 1 91 ? 7.629 -1.079 -19.358 1.00 97.94 91 GLU A CA 1
ATOM 638 C C . GLU A 1 91 ? 6.678 -2.223 -18.973 1.00 97.94 91 GLU A C 1
ATOM 640 O O . GLU A 1 91 ? 6.350 -3.087 -19.788 1.00 97.94 91 GLU A O 1
ATOM 645 N N . CYS A 1 92 ? 6.220 -2.223 -17.721 1.00 98.19 92 CYS A N 1
ATOM 646 C CA . CYS A 1 92 ? 5.330 -3.234 -17.156 1.00 98.19 92 CYS A CA 1
ATOM 647 C C . CYS A 1 92 ? 4.041 -2.595 -16.633 1.00 98.19 92 CYS A C 1
ATOM 649 O O . CYS A 1 92 ? 4.050 -1.437 -16.207 1.00 98.19 92 CYS A O 1
ATOM 651 N N . PRO A 1 93 ? 2.917 -3.331 -16.620 1.00 97.44 93 PRO A N 1
ATOM 652 C CA . PRO A 1 93 ? 1.674 -2.835 -16.046 1.00 97.44 93 PRO A CA 1
ATOM 653 C C . PRO A 1 93 ? 1.799 -2.584 -14.538 1.00 97.44 93 PRO A C 1
ATOM 655 O O . PRO A 1 93 ? 2.472 -3.319 -13.807 1.00 97.44 93 PRO A O 1
ATOM 658 N N . VAL A 1 94 ? 1.083 -1.570 -14.056 1.00 97.12 94 VAL A N 1
ATOM 659 C CA . VAL A 1 94 ? 0.836 -1.386 -12.624 1.00 97.12 94 VAL A CA 1
ATOM 660 C C . VAL A 1 94 ? -0.132 -2.473 -12.149 1.00 97.12 94 VAL A C 1
ATOM 662 O O . VAL A 1 94 ? -1.329 -2.418 -12.414 1.00 97.12 94 VAL A O 1
ATOM 665 N N . GLU A 1 95 ? 0.396 -3.487 -11.459 1.00 96.06 95 GLU A N 1
ATOM 666 C CA . GLU A 1 95 ? -0.410 -4.590 -10.915 1.00 96.06 95 GLU A CA 1
ATOM 667 C C . GLU A 1 95 ? -0.579 -4.486 -9.407 1.00 96.06 95 GLU A C 1
ATOM 669 O O . GLU A 1 95 ? -1.697 -4.471 -8.916 1.00 96.06 95 GLU A O 1
ATOM 674 N N . HIS A 1 96 ? 0.516 -4.369 -8.665 1.00 97.75 96 HIS A N 1
ATOM 675 C CA . HIS A 1 96 ? 0.506 -4.076 -7.238 1.00 97.75 96 HIS A CA 1
ATOM 676 C C . HIS A 1 96 ? 1.165 -2.726 -7.002 1.00 97.75 96 HIS A C 1
ATOM 678 O O . HIS A 1 96 ? 2.121 -2.368 -7.696 1.00 97.75 96 HIS A O 1
ATOM 684 N N . TRP A 1 97 ? 0.685 -1.976 -6.013 1.00 97.94 97 TRP A N 1
ATOM 685 C CA . TRP A 1 97 ? 1.279 -0.680 -5.715 1.00 97.94 97 TRP A CA 1
ATOM 686 C C . TRP A 1 97 ? 1.253 -0.322 -4.235 1.00 97.94 97 TRP A C 1
ATOM 688 O O . TRP A 1 97 ? 0.252 -0.527 -3.548 1.00 97.94 97 TRP A O 1
ATOM 698 N N . CYS A 1 98 ? 2.348 0.283 -3.778 1.00 98.19 98 CYS A N 1
ATOM 699 C CA . CYS A 1 98 ? 2.439 0.934 -2.480 1.00 98.19 98 CYS A CA 1
ATOM 700 C C . CYS A 1 98 ? 1.727 2.287 -2.531 1.00 98.19 98 CYS A C 1
ATOM 702 O O . CYS A 1 98 ? 2.228 3.240 -3.132 1.00 98.19 98 CYS A O 1
ATOM 704 N N . VAL A 1 99 ? 0.559 2.378 -1.905 1.00 97.25 99 VAL A N 1
ATOM 705 C CA . VAL A 1 99 ? -0.233 3.606 -1.829 1.00 97.25 99 VAL A CA 1
ATOM 706 C C . VAL A 1 99 ? -0.060 4.309 -0.489 1.00 97.25 99 VAL A C 1
ATOM 708 O O . VAL A 1 99 ? 0.213 3.692 0.543 1.00 97.25 99 VAL A O 1
ATOM 711 N N . CYS A 1 100 ? -0.242 5.626 -0.529 1.00 96.31 100 CYS A N 1
ATOM 712 C CA . CYS A 1 100 ? -0.277 6.496 0.638 1.00 96.31 100 CYS A CA 1
ATOM 713 C C . CYS A 1 100 ? -1.330 6.015 1.650 1.00 96.31 100 CYS A C 1
ATOM 715 O O . CYS A 1 100 ? -2.489 5.784 1.295 1.00 96.31 100 CYS A O 1
ATOM 717 N N . GLN A 1 101 ? -0.946 5.899 2.922 1.00 95.38 101 GLN A N 1
ATOM 718 C CA . GLN A 1 101 ? -1.831 5.390 3.974 1.00 95.38 101 GLN A CA 1
ATOM 719 C C . GLN A 1 101 ? -3.070 6.281 4.205 1.00 95.38 101 GLN A C 1
ATOM 721 O O . GLN A 1 101 ? -4.138 5.782 4.559 1.00 95.38 101 GLN A O 1
ATOM 726 N N . TRP A 1 102 ? -2.978 7.593 3.972 1.00 95.25 102 TRP A N 1
ATOM 727 C CA . TRP A 1 102 ? -4.135 8.495 4.063 1.00 95.25 102 TRP A CA 1
ATOM 728 C C . TRP A 1 102 ? -5.051 8.372 2.843 1.00 95.25 102 TRP A C 1
ATOM 730 O O . TRP A 1 102 ? -6.274 8.376 2.978 1.00 95.25 102 TRP A O 1
ATOM 740 N N . ALA A 1 103 ? -4.469 8.191 1.656 1.00 96.06 103 ALA A N 1
ATOM 741 C CA . ALA A 1 103 ? -5.228 7.946 0.437 1.00 96.06 103 ALA A CA 1
ATOM 742 C C . ALA A 1 103 ? -5.939 6.584 0.482 1.00 96.06 103 ALA A C 1
ATOM 744 O O . ALA A 1 103 ? -7.060 6.472 -0.002 1.00 96.06 103 ALA A O 1
ATOM 745 N N . PHE A 1 104 ? -5.345 5.570 1.118 1.00 96.94 104 PHE A N 1
ATOM 746 C CA . PHE A 1 104 ? -6.007 4.291 1.386 1.00 96.94 104 PHE A CA 1
ATOM 747 C C . PHE A 1 104 ? -7.231 4.448 2.297 1.00 96.94 104 PHE A C 1
ATOM 749 O O . PHE A 1 104 ? -8.296 3.910 2.001 1.00 96.94 104 PHE A O 1
ATOM 756 N N . ALA A 1 105 ? -7.121 5.242 3.364 1.00 96.56 105 ALA A N 1
ATOM 757 C CA . ALA A 1 105 ? -8.270 5.550 4.208 1.00 96.56 105 ALA A CA 1
ATOM 758 C C . ALA A 1 105 ? -9.372 6.284 3.407 1.00 96.56 105 ALA A C 1
ATOM 760 O O . ALA A 1 105 ? -10.541 5.893 3.456 1.00 96.56 105 ALA A O 1
ATOM 761 N N . SER A 1 106 ? -8.990 7.271 2.581 1.00 95.75 106 SER A N 1
ATOM 762 C CA . SER A 1 106 ? -9.885 7.977 1.640 1.00 95.75 106 SER A CA 1
ATOM 763 C C . SER A 1 106 ? -10.552 7.042 0.643 1.00 95.75 106 SER A C 1
ATOM 765 O O . SER A 1 106 ? -11.730 7.215 0.338 1.00 95.75 106 SER A O 1
ATOM 767 N N . TYR A 1 107 ? -9.824 6.039 0.160 1.00 95.88 107 TYR A N 1
ATOM 768 C CA . TYR A 1 107 ? -10.345 5.046 -0.764 1.00 95.88 107 TYR A CA 1
ATOM 769 C C . TYR A 1 107 ? -11.477 4.231 -0.132 1.00 95.88 107 TYR A C 1
ATOM 771 O O . TYR A 1 107 ? -12.534 4.113 -0.741 1.00 95.88 107 TYR A O 1
ATOM 779 N N . ILE A 1 108 ? -11.304 3.752 1.105 1.00 95.88 108 ILE A N 1
ATOM 780 C CA . ILE A 1 108 ? -12.332 2.984 1.828 1.00 95.88 108 ILE A CA 1
ATOM 781 C C . ILE A 1 108 ? -13.609 3.801 2.028 1.00 95.88 108 ILE A C 1
ATOM 783 O O . ILE A 1 108 ? -14.704 3.311 1.751 1.00 95.88 108 ILE A O 1
ATOM 787 N N . GLU A 1 109 ? -13.475 5.042 2.499 1.00 94.25 109 GLU A N 1
ATOM 788 C CA . GLU A 1 109 ? -14.626 5.917 2.739 1.00 94.25 109 GLU A CA 1
ATOM 789 C C . GLU A 1 109 ? -15.393 6.197 1.443 1.00 94.25 109 GLU A C 1
ATOM 791 O O . GLU A 1 109 ? -16.611 6.034 1.388 1.00 94.25 109 GLU A O 1
ATOM 796 N N . ARG A 1 110 ? -14.678 6.573 0.380 1.00 94.88 110 ARG A N 1
ATOM 797 C CA . ARG A 1 110 ? -15.285 6.958 -0.899 1.00 94.88 110 ARG A CA 1
ATOM 798 C C . ARG A 1 110 ? -15.837 5.774 -1.684 1.00 94.88 110 ARG A C 1
ATOM 800 O O . ARG A 1 110 ? -16.828 5.939 -2.386 1.00 94.88 110 ARG A O 1
ATOM 807 N N . ALA A 1 111 ? -15.237 4.592 -1.547 1.00 93.94 111 ALA A N 1
ATOM 808 C CA . ALA A 1 111 ? -15.766 3.357 -2.122 1.00 93.94 111 ALA A CA 1
ATOM 809 C C . ALA A 1 111 ? -17.042 2.880 -1.403 1.00 93.94 111 ALA A C 1
ATOM 811 O O . ALA A 1 111 ? -17.756 2.027 -1.924 1.00 93.94 111 ALA A O 1
ATOM 812 N N . GLY A 1 112 ? -17.344 3.424 -0.218 1.00 93.19 112 GLY A N 1
ATOM 813 C CA . GLY A 1 112 ? -18.530 3.078 0.562 1.00 93.19 112 GLY A CA 1
ATOM 814 C C . GLY A 1 112 ? -18.362 1.846 1.453 1.00 93.19 112 GLY A C 1
ATOM 815 O O . GLY A 1 112 ? -19.363 1.301 1.911 1.00 93.19 112 GLY A O 1
ATOM 816 N N . GLY A 1 113 ? -17.127 1.401 1.713 1.00 93.31 113 GLY A N 1
ATOM 817 C CA . GLY A 1 113 ? -16.868 0.273 2.608 1.00 93.31 113 GLY A CA 1
ATOM 818 C C . GLY A 1 113 ? -15.621 -0.542 2.271 1.00 93.31 113 GLY A C 1
ATOM 819 O O . GLY A 1 113 ? -15.057 -0.465 1.180 1.00 93.31 113 GLY A O 1
ATOM 820 N N . CYS A 1 114 ? -15.194 -1.366 3.231 1.00 94.88 114 CYS A N 1
ATOM 821 C CA . CYS A 1 114 ? -14.017 -2.228 3.098 1.00 94.88 114 CYS A CA 1
ATOM 822 C C . CYS A 1 114 ? -14.190 -3.338 2.041 1.00 94.88 114 CYS A C 1
ATOM 824 O O . CYS A 1 114 ? -13.221 -3.764 1.405 1.00 94.88 114 CYS A O 1
ATOM 826 N N . ASP A 1 115 ? -15.422 -3.796 1.817 1.00 93.56 115 ASP A N 1
ATOM 827 C CA . ASP A 1 115 ? -15.776 -4.802 0.810 1.00 93.56 115 ASP A CA 1
ATOM 828 C C . ASP A 1 115 ? -15.743 -4.248 -0.624 1.00 93.56 115 ASP A C 1
ATOM 830 O O . ASP A 1 115 ? -15.754 -5.017 -1.584 1.00 93.56 115 ASP A O 1
ATOM 834 N N . LYS A 1 116 ? -15.693 -2.919 -0.776 1.00 93.69 116 LYS A N 1
ATOM 835 C CA . LYS A 1 116 ? -15.696 -2.222 -2.071 1.00 93.69 116 LYS A CA 1
ATOM 836 C C . LYS A 1 116 ? -14.310 -1.859 -2.579 1.00 93.69 116 LYS A C 1
ATOM 838 O O . LYS A 1 116 ? -14.175 -1.446 -3.728 1.00 93.69 116 LYS A O 1
ATOM 843 N N . ILE A 1 117 ? -13.284 -2.027 -1.754 1.00 94.44 117 ILE A N 1
ATOM 844 C CA . ILE A 1 117 ? -11.913 -1.720 -2.145 1.00 94.44 117 ILE A CA 1
ATOM 845 C C . ILE A 1 117 ? -11.160 -2.949 -2.641 1.00 94.44 117 ILE A C 1
ATOM 847 O O . ILE A 1 117 ? -11.451 -4.090 -2.270 1.00 94.44 117 ILE A O 1
ATOM 851 N N . GLN A 1 118 ? -10.127 -2.676 -3.427 1.00 93.81 118 GLN A N 1
ATOM 852 C CA . GLN A 1 118 ? -9.122 -3.650 -3.824 1.00 93.81 118 GLN A CA 1
ATOM 853 C C . GLN A 1 118 ? -8.531 -4.432 -2.641 1.00 93.81 118 GLN A C 1
ATOM 855 O O . GLN A 1 118 ? -8.468 -3.972 -1.494 1.00 93.81 118 GLN A O 1
ATOM 860 N N . LYS A 1 119 ? -8.081 -5.647 -2.943 1.00 96.06 119 LYS A N 1
ATOM 861 C CA . LYS A 1 119 ? -7.368 -6.529 -2.030 1.00 96.06 119 LYS A CA 1
ATOM 862 C C . LYS A 1 119 ? -6.091 -5.851 -1.531 1.00 96.06 119 LYS A C 1
ATOM 864 O O . LYS A 1 119 ? -5.331 -5.260 -2.297 1.00 96.06 119 LYS A O 1
ATOM 869 N N . VAL A 1 120 ? -5.860 -5.990 -0.230 1.00 97.62 120 VAL A N 1
ATOM 870 C CA . VAL A 1 120 ? -4.614 -5.609 0.437 1.00 97.62 120 VAL A CA 1
ATOM 871 C C . VAL A 1 120 ? -3.683 -6.819 0.435 1.00 97.62 120 VAL A C 1
ATOM 873 O O . VAL A 1 120 ? -4.116 -7.932 0.735 1.00 97.62 120 VAL A O 1
ATOM 876 N N . VAL A 1 121 ? -2.414 -6.606 0.096 1.00 98.25 121 VAL A N 1
ATOM 877 C CA . VAL A 1 121 ? -1.358 -7.620 0.205 1.00 98.25 121 VAL A CA 1
ATOM 878 C C . VAL A 1 121 ? -0.704 -7.441 1.575 1.00 98.25 121 VAL A C 1
ATOM 880 O O . VAL A 1 121 ? 0.088 -6.519 1.784 1.00 98.25 121 VAL A O 1
ATOM 883 N N . CYS A 1 122 ? -1.106 -8.261 2.543 1.00 98.44 122 CYS A N 1
ATOM 884 C CA . CYS A 1 122 ? -0.799 -8.055 3.961 1.00 98.44 122 CYS A CA 1
ATOM 885 C C . CYS A 1 122 ? 0.693 -8.235 4.270 1.00 98.44 122 CYS A C 1
ATOM 887 O O . CYS A 1 122 ? 1.285 -7.429 4.982 1.00 98.44 122 CYS A O 1
ATOM 889 N N . GLU A 1 123 ? 1.330 -9.225 3.657 1.00 98.44 123 GLU A N 1
ATOM 890 C CA . GLU A 1 123 ? 2.753 -9.544 3.773 1.00 98.44 123 GLU A CA 1
ATOM 891 C C . GLU A 1 123 ? 3.654 -8.433 3.198 1.00 98.44 123 GLU A C 1
ATOM 893 O O . GLU A 1 123 ? 4.808 -8.285 3.603 1.00 98.44 123 GLU A O 1
ATOM 898 N N . ALA A 1 124 ? 3.111 -7.606 2.298 1.00 98.50 124 ALA A N 1
ATOM 899 C CA . ALA A 1 124 ? 3.785 -6.462 1.683 1.00 98.50 124 ALA A CA 1
ATOM 900 C C . ALA A 1 124 ? 3.300 -5.099 2.219 1.00 98.50 124 ALA A C 1
ATOM 902 O O . ALA A 1 124 ? 3.771 -4.053 1.766 1.00 98.50 124 ALA A O 1
ATOM 903 N N . THR A 1 125 ? 2.370 -5.086 3.180 1.00 98.50 125 THR A N 1
ATOM 904 C CA . THR A 1 125 ? 1.881 -3.866 3.838 1.00 98.50 125 THR A CA 1
ATOM 905 C C . THR A 1 125 ? 2.658 -3.627 5.125 1.00 98.50 125 THR A C 1
ATOM 907 O O . THR A 1 125 ? 2.783 -4.515 5.965 1.00 98.50 125 THR A O 1
ATOM 910 N N . ASN A 1 126 ? 3.190 -2.420 5.283 1.00 98.12 126 ASN A N 1
ATOM 911 C CA . ASN A 1 126 ? 4.103 -2.062 6.358 1.00 98.12 126 ASN A CA 1
ATOM 912 C C . ASN A 1 126 ? 3.402 -1.954 7.717 1.00 98.12 126 ASN A C 1
ATOM 914 O O . ASN A 1 126 ? 2.339 -1.343 7.841 1.00 98.12 126 ASN A O 1
ATOM 918 N N . MET A 1 127 ? 4.055 -2.454 8.765 1.00 96.94 127 MET A N 1
ATOM 919 C CA . MET A 1 127 ? 3.604 -2.350 10.152 1.00 96.94 127 MET A CA 1
ATOM 920 C C . MET A 1 127 ? 3.401 -0.893 10.608 1.00 96.94 127 MET A C 1
ATOM 922 O O . MET A 1 127 ? 2.563 -0.630 11.472 1.00 96.94 127 MET A O 1
ATOM 926 N N . VAL A 1 128 ? 4.125 0.070 10.030 1.00 95.88 128 VAL A N 1
ATOM 927 C CA . VAL A 1 128 ? 3.956 1.501 10.331 1.00 95.88 128 VAL A CA 1
ATOM 928 C C . VAL A 1 128 ? 2.539 1.990 10.005 1.00 95.88 128 VAL A C 1
ATOM 930 O O . VAL A 1 128 ? 1.977 2.738 10.806 1.00 95.88 128 VAL A O 1
ATOM 933 N N . ALA A 1 129 ? 1.905 1.501 8.928 1.00 96.69 129 ALA A N 1
ATOM 934 C CA . ALA A 1 129 ? 0.513 1.845 8.619 1.00 96.69 129 ALA A CA 1
ATOM 935 C C .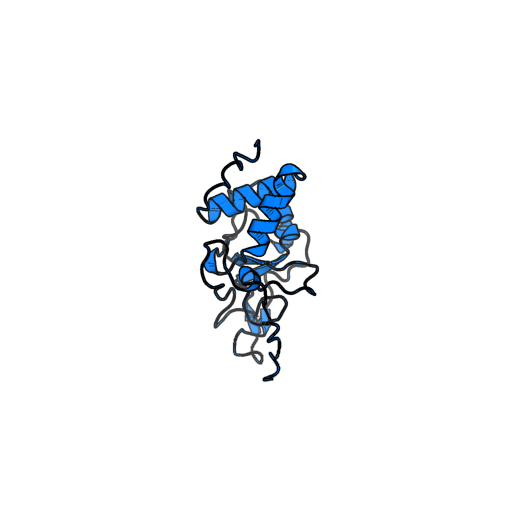 ALA A 1 129 ? -0.441 1.399 9.739 1.00 96.69 129 ALA A C 1
ATOM 937 O O . ALA A 1 129 ? -1.258 2.188 10.214 1.00 96.69 129 ALA A O 1
ATOM 938 N N . LEU A 1 130 ? -0.298 0.156 10.215 1.00 96.62 130 LEU A N 1
ATOM 939 C CA . LEU A 1 130 ? -1.124 -0.380 11.301 1.00 96.62 130 LEU A CA 1
ATOM 940 C C . LEU A 1 130 ? -0.923 0.394 12.608 1.00 96.62 130 LEU A C 1
ATOM 942 O O . LEU A 1 130 ? -1.902 0.722 13.279 1.00 96.62 130 LEU A O 1
ATOM 946 N N . LYS A 1 131 ? 0.329 0.699 12.972 1.00 95.31 131 LYS A N 1
ATOM 947 C CA . LYS A 1 131 ? 0.645 1.487 14.175 1.00 95.31 131 LYS A CA 1
ATOM 948 C C . LYS A 1 131 ? 0.000 2.867 14.114 1.00 95.31 131 LYS A C 1
ATOM 950 O O . LYS A 1 131 ? -0.746 3.221 15.023 1.00 95.31 131 LYS A O 1
ATOM 955 N N . HIS A 1 132 ? 0.193 3.579 13.004 1.00 94.81 132 HIS A N 1
ATOM 956 C CA . HIS A 1 132 ? -0.426 4.881 12.785 1.00 94.81 132 HIS A CA 1
ATOM 957 C C . HIS A 1 132 ? -1.957 4.799 12.879 1.00 94.81 132 HIS A C 1
ATOM 959 O O . HIS A 1 132 ? -2.584 5.599 13.573 1.00 94.81 132 HIS A O 1
ATOM 965 N N . TYR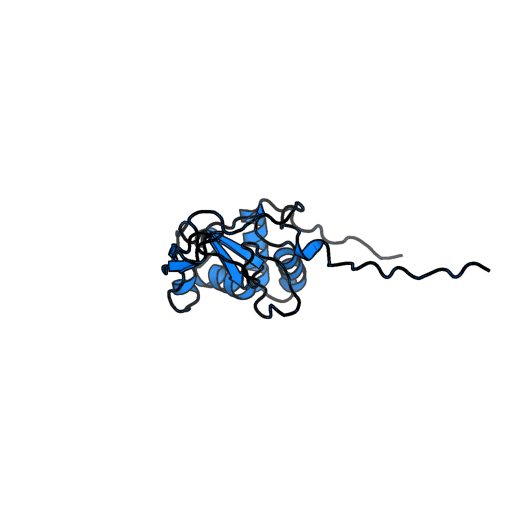 A 1 133 ? -2.585 3.813 12.232 1.00 96.50 133 TYR A N 1
ATOM 966 C CA . TYR A 1 133 ? -4.037 3.665 12.300 1.00 96.50 133 TYR A CA 1
ATOM 967 C C . TYR A 1 133 ? -4.539 3.378 13.718 1.00 96.50 133 TYR A C 1
ATOM 969 O O . TYR A 1 133 ? -5.536 3.967 14.129 1.00 96.50 133 TYR A O 1
ATOM 977 N N . ARG A 1 134 ? -3.839 2.545 14.499 1.00 95.94 134 ARG A N 1
ATOM 978 C CA . ARG A 1 134 ? -4.178 2.285 15.910 1.00 95.94 134 ARG A CA 1
ATOM 979 C C . ARG A 1 134 ? -4.060 3.534 16.778 1.00 95.94 134 ARG A C 1
ATOM 981 O O . ARG A 1 134 ? -4.959 3.800 17.570 1.00 95.94 134 ARG A O 1
ATOM 988 N N . GLU A 1 135 ? -2.998 4.313 16.603 1.00 95.38 135 GLU A N 1
ATOM 989 C CA . GLU A 1 135 ? -2.764 5.555 17.352 1.00 95.38 135 GLU A CA 1
ATOM 990 C C . GLU A 1 135 ? -3.817 6.633 17.045 1.00 95.38 135 GLU A C 1
ATOM 992 O O . GLU A 1 135 ? -4.274 7.350 17.937 1.00 95.38 135 GLU A O 1
ATOM 997 N N . GLN A 1 136 ? -4.240 6.739 15.783 1.00 95.62 136 GLN A N 1
ATOM 998 C CA . GLN A 1 136 ? -5.122 7.815 15.323 1.00 95.62 136 GLN A CA 1
ATOM 999 C C . GLN A 1 136 ? -6.616 7.443 15.319 1.00 95.62 136 GLN A C 1
ATOM 1001 O O . GLN A 1 136 ? -7.465 8.334 15.254 1.00 95.62 136 GLN A O 1
ATOM 1006 N N . ALA A 1 137 ? -6.976 6.159 15.431 1.00 95.25 137 ALA A N 1
ATOM 1007 C CA . ALA A 1 137 ? -8.368 5.698 15.346 1.00 95.25 137 ALA A CA 1
ATOM 1008 C C . ALA A 1 137 ? -9.303 6.312 16.404 1.00 95.25 137 ALA A C 1
ATOM 1010 O O . ALA A 1 137 ? -10.494 6.485 16.143 1.00 95.25 137 ALA A O 1
ATOM 1011 N N . ALA A 1 138 ? -8.792 6.663 17.588 1.00 94.94 138 ALA A N 1
ATOM 1012 C CA . ALA A 1 138 ? -9.589 7.327 18.624 1.00 94.94 138 ALA A CA 1
ATOM 1013 C C . ALA A 1 138 ? -9.964 8.776 18.256 1.00 94.94 138 ALA A C 1
ATOM 1015 O O . ALA A 1 138 ? -10.970 9.293 18.735 1.00 94.94 138 ALA A O 1
ATOM 1016 N N . HIS A 1 139 ? -9.173 9.413 17.391 1.00 95.50 139 HIS A N 1
ATOM 1017 C CA . HIS A 1 139 ? -9.277 10.834 17.058 1.00 95.50 139 HIS A CA 1
ATOM 1018 C C . HIS A 1 139 ? -9.876 11.081 15.668 1.00 95.50 139 HIS A C 1
ATOM 1020 O O . HIS A 1 139 ? -10.224 12.211 15.338 1.00 95.50 139 HIS A O 1
ATOM 1026 N N . SER A 1 140 ? -10.005 10.037 14.844 1.00 95.62 140 SER A N 1
ATOM 1027 C CA . SER A 1 140 ? -10.485 10.152 13.470 1.00 95.62 140 SER A CA 1
ATOM 1028 C C . SER A 1 140 ? -11.357 8.951 13.082 1.00 95.62 140 SER A C 1
ATOM 1030 O O . SER A 1 1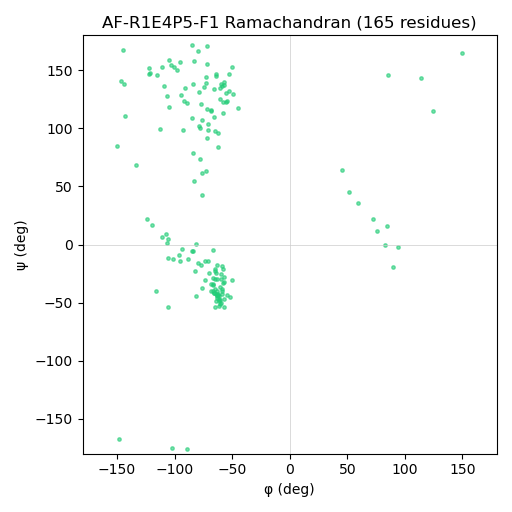40 ? -10.830 7.850 12.901 1.00 95.62 140 SER A O 1
ATOM 1032 N N . PRO A 1 141 ? -12.683 9.134 12.895 1.00 94.06 141 PRO A N 1
ATOM 1033 C CA . PRO A 1 141 ? -13.581 8.082 12.399 1.00 94.06 141 PRO A CA 1
ATOM 1034 C C . PRO A 1 141 ? -13.142 7.516 11.043 1.00 94.06 141 PRO A C 1
ATOM 1036 O O . PRO A 1 141 ? -13.297 6.326 10.766 1.00 94.06 141 PRO A O 1
ATOM 1039 N N . HIS A 1 142 ? -12.543 8.379 10.226 1.00 92.94 142 HIS A N 1
ATOM 1040 C CA . HIS A 1 142 ? -11.964 8.032 8.942 1.00 92.94 142 HIS A CA 1
ATOM 1041 C C . HIS A 1 142 ? -10.823 7.014 9.093 1.00 92.94 142 HIS A C 1
ATOM 1043 O O . HIS A 1 142 ? -10.859 5.924 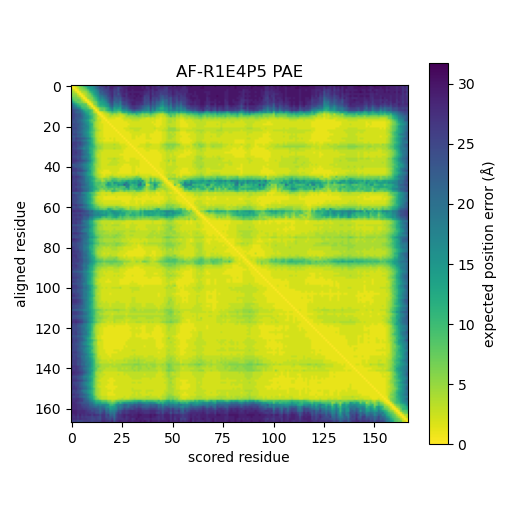8.521 1.00 92.94 142 HIS A O 1
ATOM 1049 N N . ILE A 1 143 ? -9.849 7.316 9.958 1.00 96.38 143 ILE A N 1
ATOM 1050 C CA . ILE A 1 143 ? -8.736 6.403 10.241 1.00 96.38 143 ILE A CA 1
ATOM 1051 C C . ILE A 1 143 ? -9.205 5.150 10.986 1.00 96.38 143 ILE A C 1
ATOM 1053 O O . ILE A 1 143 ? -8.704 4.059 10.729 1.00 96.38 143 ILE A O 1
ATOM 1057 N N . LYS A 1 144 ? -10.213 5.264 11.855 1.00 96.56 144 LYS A N 1
ATOM 1058 C CA . LYS A 1 144 ? -10.836 4.108 12.510 1.00 96.56 144 LYS A CA 1
ATOM 1059 C C . LYS A 1 144 ? -11.410 3.115 11.499 1.00 96.56 144 LYS A C 1
ATOM 1061 O O . LYS A 1 144 ? -11.252 1.912 11.683 1.00 96.56 144 LYS A O 1
ATOM 1066 N N . SER A 1 145 ? -12.037 3.605 10.432 1.00 96.31 145 SER A N 1
ATOM 1067 C CA . SER A 1 145 ? -12.567 2.757 9.357 1.00 96.31 145 SER A CA 1
ATOM 1068 C C . SER A 1 145 ? -11.439 2.064 8.586 1.00 96.31 145 SER A C 1
ATOM 1070 O O . SER A 1 145 ? -11.530 0.874 8.290 1.00 96.31 145 SER A O 1
ATOM 1072 N N . ALA A 1 146 ? -10.333 2.774 8.336 1.00 97.12 146 ALA A N 1
ATOM 1073 C CA . ALA A 1 146 ? -9.136 2.194 7.728 1.00 97.12 146 ALA A CA 1
ATOM 1074 C C . ALA A 1 146 ? -8.488 1.113 8.606 1.00 97.12 146 ALA A C 1
ATOM 1076 O O . ALA A 1 146 ? -8.141 0.048 8.097 1.00 97.12 146 ALA A O 1
ATOM 1077 N N . LEU A 1 147 ? -8.391 1.351 9.921 1.00 97.81 147 LEU A N 1
ATOM 1078 C CA . LEU A 1 147 ? -7.915 0.362 10.889 1.00 97.81 147 LEU A CA 1
ATOM 1079 C C . LEU A 1 147 ? -8.757 -0.912 10.825 1.00 97.81 147 LEU A C 1
ATOM 1081 O O . LEU A 1 147 ? -8.211 -1.991 10.632 1.00 97.81 147 LEU A O 1
ATOM 1085 N N . GLN A 1 148 ? -10.080 -0.775 10.949 1.00 97.50 148 GLN A N 1
ATOM 1086 C CA . GLN A 1 148 ? -11.003 -1.911 10.933 1.00 97.50 148 GLN A CA 1
ATOM 1087 C C . GLN A 1 148 ? -10.887 -2.710 9.638 1.00 97.50 148 GLN A C 1
ATOM 1089 O O . GLN A 1 148 ? -10.845 -3.935 9.679 1.00 97.50 148 GLN A O 1
ATOM 1094 N N . CYS A 1 149 ? -10.783 -2.021 8.502 1.00 97.12 149 CYS A N 1
ATOM 1095 C CA . CYS A 1 149 ? -10.641 -2.676 7.213 1.00 97.12 149 CYS A CA 1
ATOM 1096 C C . CYS A 1 149 ? -9.316 -3.436 7.079 1.00 97.12 149 CYS A C 1
ATOM 1098 O O . CYS A 1 149 ? -9.292 -4.557 6.573 1.00 97.12 149 CYS A O 1
ATOM 1100 N N . LEU A 1 150 ? -8.211 -2.847 7.545 1.00 97.69 150 LEU A N 1
ATOM 1101 C CA . LEU A 1 150 ? -6.909 -3.508 7.533 1.00 97.69 150 LEU A CA 1
ATOM 1102 C C . LEU A 1 150 ? -6.890 -4.721 8.476 1.00 97.69 150 LEU A C 1
ATOM 1104 O O . LEU A 1 150 ? -6.379 -5.773 8.101 1.00 97.69 150 LEU A O 1
ATOM 1108 N N . GLU A 1 151 ? -7.483 -4.600 9.667 1.00 97.31 151 GLU A N 1
ATOM 1109 C CA . GLU A 1 151 ? -7.621 -5.710 10.617 1.00 97.31 151 GLU A CA 1
ATOM 1110 C C . GLU A 1 151 ? -8.476 -6.848 10.048 1.00 97.31 151 GLU A C 1
ATOM 1112 O O . GLU A 1 151 ? -8.090 -8.008 10.158 1.00 97.31 151 GLU A O 1
ATOM 1117 N N . GLU A 1 152 ? -9.588 -6.529 9.382 1.00 96.38 152 GLU A N 1
ATOM 1118 C CA . GLU A 1 152 ? -10.457 -7.513 8.732 1.00 96.38 152 GLU A CA 1
ATOM 1119 C C . GLU A 1 152 ? -9.750 -8.226 7.574 1.00 96.38 152 GLU A C 1
ATOM 1121 O O . GLU A 1 152 ? -9.675 -9.455 7.560 1.00 96.38 152 GLU A O 1
ATOM 1126 N N . LYS A 1 153 ? -9.190 -7.473 6.616 1.00 95.62 153 LYS A N 1
ATOM 1127 C CA . LYS A 1 153 ? -8.556 -8.055 5.421 1.00 95.62 153 LYS A CA 1
ATOM 1128 C C . LYS A 1 153 ? -7.314 -8.884 5.745 1.00 95.62 153 LYS A C 1
ATOM 1130 O O . LYS A 1 153 ? -7.023 -9.820 5.005 1.00 95.62 153 LYS A O 1
ATOM 1135 N N . CYS A 1 154 ? -6.598 -8.543 6.816 1.00 97.56 154 CYS A N 1
ATOM 1136 C CA . CYS A 1 154 ? -5.361 -9.217 7.210 1.00 97.56 154 CYS A CA 1
ATOM 1137 C C . CYS A 1 154 ? -5.510 -10.142 8.425 1.00 97.56 154 CYS A C 1
ATOM 1139 O O . CYS A 1 154 ? -4.509 -10.677 8.892 1.00 97.56 154 CYS A O 1
ATOM 1141 N N . GLY A 1 155 ? -6.727 -10.339 8.949 1.00 96.00 155 GLY A N 1
ATOM 1142 C CA . GLY A 1 155 ? -6.969 -11.217 10.099 1.00 96.00 155 GLY A CA 1
ATOM 1143 C C . GLY A 1 155 ? -6.202 -10.803 11.360 1.00 96.00 155 GLY A C 1
ATOM 1144 O O . GLY A 1 155 ? -5.723 -11.659 12.100 1.00 96.00 155 GLY A O 1
ATOM 1145 N N . LEU A 1 156 ? -6.038 -9.497 11.585 1.00 94.62 156 LEU A N 1
ATOM 1146 C CA . LEU A 1 156 ? -5.254 -8.971 12.701 1.00 94.62 156 LEU A CA 1
ATOM 1147 C C . LEU A 1 156 ? -6.102 -8.921 13.972 1.00 94.62 156 LEU A C 1
ATOM 1149 O O . LEU A 1 156 ? -7.251 -8.474 13.957 1.00 94.62 156 LEU A O 1
ATOM 1153 N N . GLU A 1 157 ? -5.511 -9.304 15.101 1.00 87.06 157 GLU A N 1
ATOM 1154 C CA . GLU A 1 157 ? -6.163 -9.121 16.393 1.00 87.06 157 GLU A CA 1
ATOM 1155 C C . GLU A 1 157 ? -6.319 -7.630 16.706 1.00 87.06 157 GLU A C 1
ATOM 1157 O O . GLU A 1 157 ? -5.375 -6.839 16.578 1.00 87.06 157 GLU A O 1
ATOM 1162 N N . LYS A 1 158 ? -7.516 -7.246 17.161 1.00 78.50 158 LYS A N 1
ATOM 1163 C CA . LYS A 1 158 ? -7.762 -5.906 17.696 1.00 78.50 158 LYS A CA 1
ATOM 1164 C C . LYS A 1 158 ? -6.851 -5.700 18.894 1.00 78.50 158 LYS A C 1
ATOM 1166 O O . LYS A 1 158 ? -6.764 -6.574 19.756 1.00 78.50 158 LYS A O 1
ATOM 1171 N N . ALA A 1 159 ? -6.195 -4.545 18.972 1.00 65.00 159 ALA A N 1
ATOM 1172 C CA . ALA A 1 159 ? -5.402 -4.220 20.150 1.00 65.00 159 ALA A CA 1
ATOM 1173 C C . ALA A 1 159 ? -6.293 -4.333 21.399 1.00 65.00 159 ALA A C 1
ATOM 1175 O O . ALA A 1 159 ? -7.343 -3.688 21.477 1.00 65.00 159 ALA A O 1
ATOM 1176 N N . ALA A 1 160 ? -5.898 -5.179 22.355 1.00 51.72 160 ALA A N 1
ATOM 1177 C CA . ALA A 1 160 ? -6.574 -5.243 23.641 1.00 51.72 160 ALA A CA 1
ATOM 1178 C C . ALA A 1 160 ? -6.548 -3.840 24.274 1.00 51.72 160 ALA A C 1
ATOM 1180 O O . ALA A 1 160 ? -5.519 -3.160 24.179 1.00 51.72 160 ALA A O 1
ATOM 1181 N N . PRO A 1 161 ? -7.636 -3.383 24.924 1.00 47.69 161 PRO A N 1
ATOM 1182 C CA . PRO A 1 161 ? -7.565 -2.182 25.739 1.00 47.69 161 PRO A CA 1
ATOM 1183 C C . PRO A 1 161 ? -6.431 -2.388 26.740 1.00 47.69 161 PRO A C 1
ATOM 1185 O O . PRO A 1 161 ? -6.420 -3.392 27.451 1.00 47.69 161 PRO A O 1
ATOM 1188 N N . SER A 1 162 ? -5.453 -1.487 26.770 1.00 48.06 162 SER A N 1
ATOM 1189 C CA . SER A 1 162 ? -4.377 -1.530 27.753 1.00 48.06 162 SER A CA 1
ATOM 1190 C C . SER A 1 162 ? -4.987 -1.375 29.146 1.00 48.06 162 SER A C 1
ATOM 1192 O O . SER A 1 162 ? -5.266 -0.261 29.593 1.00 48.06 162 SER A O 1
ATOM 1194 N N . ILE A 1 163 ? -5.241 -2.491 29.827 1.00 52.66 163 ILE A N 1
ATOM 1195 C CA . ILE A 1 163 ? -5.602 -2.483 31.238 1.00 52.66 163 ILE A CA 1
ATOM 1196 C C . ILE A 1 163 ? -4.295 -2.306 32.015 1.00 52.66 163 ILE A C 1
ATOM 1198 O O . ILE A 1 163 ? -3.542 -3.260 32.188 1.00 52.66 163 ILE A O 1
ATOM 1202 N N . GLY A 1 164 ? -4.046 -1.085 32.492 1.00 46.03 164 GLY A N 1
ATOM 1203 C CA . GLY A 1 164 ? -3.272 -0.870 33.715 1.00 46.03 164 GLY A CA 1
ATOM 1204 C C . GLY A 1 164 ? -2.044 0.035 33.619 1.00 46.03 164 GLY A C 1
ATOM 1205 O O . GLY A 1 164 ? -1.016 -0.340 33.068 1.00 46.03 164 GLY A O 1
ATOM 1206 N N . ALA A 1 165 ? -2.127 1.164 34.321 1.00 41.50 165 ALA A N 1
ATOM 1207 C CA . ALA A 1 165 ? -1.186 1.487 35.393 1.00 41.50 165 ALA A CA 1
ATOM 1208 C C . ALA A 1 165 ? -1.929 2.349 36.430 1.00 41.50 165 ALA A C 1
ATOM 1210 O O . ALA A 1 165 ? -1.919 3.573 36.366 1.00 41.50 165 ALA A O 1
ATOM 1211 N N . VAL A 1 166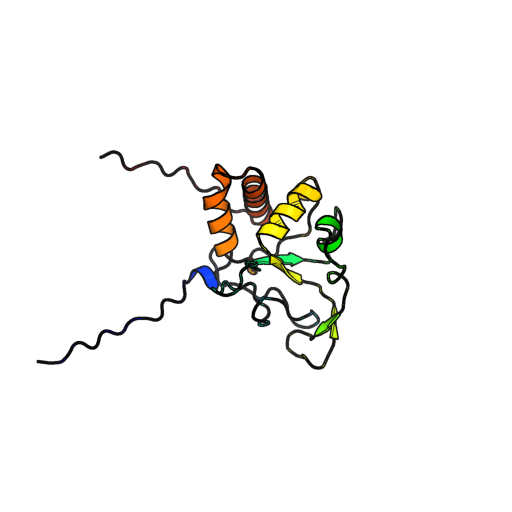 ? -2.637 1.690 37.349 1.00 43.62 166 VAL A N 1
ATOM 1212 C CA . VAL A 1 166 ? -2.967 2.273 38.654 1.00 43.62 166 VAL A CA 1
ATOM 1213 C C . VAL A 1 166 ? -2.183 1.445 39.663 1.00 43.62 166 VAL A C 1
ATOM 1215 O O . VAL A 1 166 ? -2.572 0.319 39.973 1.00 43.62 166 VAL A O 1
ATOM 1218 N N . VAL A 1 167 ? -1.042 1.983 40.082 1.00 47.50 167 VAL A N 1
ATOM 1219 C CA . VAL A 1 167 ? -0.355 1.654 41.336 1.00 47.50 167 VAL A CA 1
ATOM 1220 C C . VAL A 1 167 ? -0.158 2.946 42.103 1.00 47.50 167 VAL A C 1
ATOM 1222 O O . VAL A 1 167 ? 0.162 3.962 41.445 1.00 47.50 167 VAL A O 1
#

pLDDT: mean 88.22, std 15.62, range [41.5, 98.5]

=== Feature glossary ===
The features interleaved in this record are:

— What the protein is —

Sequence gives the chain of amino acids in standard one-letter code (A=alanine, C=cysteine, …, Y=tyrosine), read N→C. It is the only feature that is directly encoded by the gene; all structural features are derived from the folded form of this sequence.

Database cross-references. InterPro integrates a dozen domain/family signature databases into unified entries with residue-range hits. GO terms attach function/process/location labels with evidence codes. CATH codes position the fold in a four-level structural taxonomy. Organism is the NCBI-taxonomy species name.

— Where its atoms are —

Atomic coordinates in PDBx/mmCIF format — the same representation the Protein Data Bank distributes. Each line of the _atom_site loop places one backbone atom in Cartesian space (units: ångströms, origin: arbitrary).

The six renders are orthographic views along the three Cartesian axes in both directions. Representation (cartoon, sticks, or surface) and color scheme (sequence-rainbow or by-chain) vary across proteins so the training set covers all the common visualization conventions.

— Local backbone conformation —

Eight-state secondary structure (DSSP): H is the canonical α-helix, G the tighter 3₁₀-helix, I the wider π-helix; E/B are β-structure, T and S are turns and bends, and '-' is everything else. DSSP derives these from the pattern of main-chain N–H···O=C hydrogen bonds, not from the sequence.

P-SEA three-state annotation labels each residue as helix, strand, or coil based purely on the geometry of the Cα trace. It serves as a fallback when the full backbone (and thus DSSP) is unavailable.

The φ/ψ torsion pair specifies the backbone conformation at each residue. φ rotates about the N–Cα bond, ψ about the Cα–C bond. Steric clashes forbid most of the (φ, ψ) plane — the allowed regions (α-helix basin, β-sheet basin, left-handed helix) are the Ramachandran-allowed regions.

— Global shape and packing —

The geometric summary reports three shape descriptors. Rg (radius of gyration) measures how spread out the Cα atoms are about their centre of mass; compact globular proteins have small Rg, elongated or unfolded ones large. Cα contacts (<8 Å, |i−j|>4) count long-range residue pairs in spatial proximity — high for tightly packed folds, near zero for rods or random coil. The bounding-box extents give the protein's footprint along x, y, z in Å.

Solvent-accessible surface area (SASA) is the area in Å² traced out by the centre of a 1.4 Å probe sphere (a water molecule) rolled over the protein's van der Waals surface (Shrake–Rupley / Lee–Richards construction). Buried residues have near-zero SASA; fully exposed residues can exceed 200 Å². The total SASA scales roughly with the number of surface residues.

The contact map is a binary N×N matrix image: pixel (i, j) is dark where Cα_i and Cα_j are within 8 Å and |i−j|>4. Because the |i−j|>4 filter removes local helical contacts, off-diagonal stripes parallel to the main diagonal indicate parallel β-sheets; stripes perpendicular to it indicate antiparallel β-sheets. The Ramachandran plot scatters every residue's (φ, ψ) pair against the sterically allowed regions. The PAE heatmap renders the predicted-aligned-error matrix.

— Structural neighborhood —

3Di is Foldseek's structural alphabet. Each residue is assigned one of twenty discrete states based on how its Cα sits relative to its spatial (not sequential) neighbors. Aligning 3Di strings finds structural homologs roughly as well as full 3D superposition, but orders of magnitude faster.

Nearest PDB neighbors are the top structural matches found by Foldseek when searching this structure against the entire Protein Data Bank. Each hit reports a TM-score (0 to 1; >0.5 almost always implies the same fold) and an E-value. These are *structural* homologs — they may share no detectable sequence similarity.

— Confidence and disorder —

For AlphaFold models, the B-factor field carries pLDDT — the model's own estimate of local accuracy on a 0–100 scale. Regions with pLDDT<50 should be treated as essentially unmodeled; they often correspond to intrinsically disordered segments.

Crystallographic B-factors measure how much each atom's electron density is smeared out, in Å². They rise in mobile loops and surface residues and fall in the buried interior. In AlphaFold models this column is repurposed to hold pLDDT instead.

Predicted aligned error is AlphaFold's pairwise confidence. Unlike pLDDT (per-residue), PAE is per-residue-pair and captures whether two parts of the structure are correctly placed relative to each other. Units are ångströms of expected positional error.